Protein AF-A0A453DHP1-F1 (afdb_monomer)

Sequence (109 aa):
PRDPTSQHTTHEPPAMDANWGVGVGVDLNAPPPTGEDWRAQLLPEARSRVVNKIMECLKKHLPVSVPEGLNELQIIAVRFEDKIYTAATSQSDYLRKVSLKMLSMETNT

Mean predicted aligned error: 13.95 Å

pLDDT: mean 71.58, std 19.02, range [34.69, 94.0]

Foldseek 3Di:
DDDDDPPPPPPDPPPPPPPLPQPDPDDPPDDPPPDDQQVVSQDPVSLVVLLVLQLVLVCVLDVCPDPVVSVVSSVVSNVLLVVLVVVDPHPVSSVVSSVVVSVVSNPPD

Radius of gyration: 18.2 Å; Cα contacts (8 Å, |Δi|>4): 44; chains: 1; bounding box: 45×25×63 Å

Organism: Aegilops tauschii subsp. strangulata (NCBI:txid200361)

Solvent-accessible surface area (backbone atoms only — not comparable to full-atom values): 6949 Å² total; per-residue (Å²): 139,88,88,81,80,90,73,77,81,72,81,67,68,85,71,75,66,84,76,64,69,78,89,61,94,68,64,92,83,59,79,76,77,84,78,65,59,48,68,81,71,52,49,70,68,44,54,51,52,51,28,50,52,44,31,52,54,52,56,74,75,40,92,69,87,48,76,70,52,56,53,52,42,45,55,51,20,46,55,52,46,50,54,41,61,69,70,34,91,38,59,69,50,30,53,51,53,50,52,53,51,49,52,57,62,70,70,71,124

Structure (mmCIF, N/CA/C/O backbone):
data_AF-A0A453DHP1-F1
#
_entry.id   AF-A0A453DHP1-F1
#
loop_
_atom_site.group_PDB
_atom_site.id
_atom_site.type_symbol
_atom_site.label_atom_id
_atom_site.label_alt_id
_atom_site.label_comp_id
_atom_site.label_asym_id
_atom_site.label_entity_id
_atom_site.label_seq_id
_atom_site.pdbx_PDB_ins_code
_atom_site.Cartn_x
_atom_site.Cartn_y
_atom_site.Cartn_z
_atom_site.occupancy
_atom_site.B_iso_or_equiv
_atom_site.auth_seq_id
_atom_site.auth_comp_id
_atom_site.auth_asym_id
_atom_site.auth_atom_id
_atom_site.pdbx_PDB_model_num
ATOM 1 N N . PRO A 1 1 ? 27.320 -12.050 45.883 1.00 41.84 1 PRO A N 1
ATOM 2 C CA . PRO A 1 1 ? 25.861 -11.937 45.631 1.00 41.84 1 PRO A CA 1
ATOM 3 C C . PRO A 1 1 ? 25.612 -11.160 44.326 1.00 41.84 1 PRO A C 1
ATOM 5 O O . PRO A 1 1 ? 26.011 -10.007 44.241 1.00 41.84 1 PRO A O 1
ATOM 8 N N . ARG A 1 2 ? 25.084 -11.843 43.301 1.00 34.84 2 ARG A N 1
ATOM 9 C CA . ARG A 1 2 ? 24.518 -11.293 42.043 1.00 34.84 2 ARG A CA 1
ATOM 10 C C . ARG A 1 2 ? 23.106 -10.747 42.345 1.00 34.84 2 ARG A C 1
ATOM 12 O O . ARG A 1 2 ? 22.526 -11.247 43.305 1.00 34.84 2 ARG A O 1
ATOM 19 N N . ASP A 1 3 ? 22.458 -9.798 41.666 1.00 45.75 3 ASP A N 1
ATOM 20 C CA . ASP A 1 3 ? 22.494 -9.143 40.329 1.00 45.75 3 ASP A CA 1
ATOM 21 C C . ASP A 1 3 ? 21.552 -7.885 40.451 1.00 45.75 3 ASP A C 1
ATOM 23 O O . ASP A 1 3 ? 21.075 -7.651 41.567 1.00 45.75 3 ASP A O 1
ATOM 27 N N . PRO A 1 4 ? 21.091 -7.143 39.412 1.00 52.53 4 PRO A N 1
ATOM 28 C CA . PRO A 1 4 ? 21.617 -6.872 38.067 1.00 52.53 4 PRO A CA 1
ATOM 29 C C . PRO A 1 4 ? 21.551 -5.379 37.632 1.00 52.53 4 PRO A C 1
ATOM 31 O O . PRO A 1 4 ? 20.699 -4.599 38.043 1.00 52.53 4 PRO A O 1
ATOM 34 N N . THR A 1 5 ? 22.437 -5.024 36.703 1.00 40.00 5 THR A N 1
ATOM 35 C CA . THR A 1 5 ? 22.191 -4.229 35.481 1.00 40.00 5 THR A CA 1
ATOM 36 C C . THR A 1 5 ? 21.129 -3.110 35.508 1.00 40.00 5 THR A C 1
ATOM 38 O O . THR A 1 5 ? 19.952 -3.344 35.234 1.00 40.00 5 THR A O 1
ATOM 41 N N . SER A 1 6 ? 21.578 -1.853 35.639 1.00 42.81 6 SER A N 1
ATOM 42 C CA . SER A 1 6 ? 20.856 -0.690 35.094 1.00 42.81 6 SER A CA 1
ATOM 43 C C . SER A 1 6 ? 20.808 -0.803 33.573 1.00 42.81 6 SER A C 1
ATOM 45 O O . SER A 1 6 ? 21.732 -0.382 32.874 1.00 42.81 6 SER A O 1
ATOM 47 N N . GLN A 1 7 ? 19.739 -1.397 33.050 1.00 39.97 7 GLN A N 1
ATOM 48 C CA . GLN A 1 7 ? 19.432 -1.302 31.633 1.00 39.97 7 GLN A CA 1
ATOM 49 C C . GLN A 1 7 ? 18.861 0.087 31.367 1.00 39.97 7 GLN A C 1
ATOM 51 O O . GLN A 1 7 ? 17.739 0.417 31.742 1.00 39.97 7 GLN A O 1
ATOM 56 N N . HIS A 1 8 ? 19.686 0.920 30.744 1.00 41.44 8 HIS A N 1
ATOM 57 C CA . HIS A 1 8 ? 19.253 2.129 30.075 1.00 41.44 8 HIS A CA 1
ATOM 58 C C . HIS A 1 8 ? 18.296 1.697 28.958 1.00 41.44 8 HIS A C 1
ATOM 60 O O . HIS A 1 8 ? 18.735 1.174 27.933 1.00 41.44 8 HIS A O 1
ATOM 66 N N . THR A 1 9 ? 16.990 1.852 29.187 1.00 44.69 9 THR A N 1
ATOM 67 C CA . THR A 1 9 ? 15.954 1.690 28.165 1.00 44.69 9 THR A CA 1
ATOM 68 C C . THR A 1 9 ? 16.200 2.728 27.076 1.00 44.69 9 THR A C 1
ATOM 70 O O . THR A 1 9 ? 15.681 3.841 27.108 1.00 44.69 9 THR A O 1
ATOM 73 N N . THR A 1 10 ? 17.035 2.363 26.110 1.00 38.34 10 THR A N 1
ATOM 74 C CA . THR A 1 10 ? 17.081 3.022 24.814 1.00 38.34 10 THR A CA 1
ATOM 75 C C . THR A 1 10 ? 15.792 2.616 24.123 1.00 38.34 10 THR A C 1
ATOM 77 O O . THR A 1 10 ? 15.645 1.479 23.682 1.00 38.34 10 THR A O 1
ATOM 80 N N . HIS A 1 11 ? 14.823 3.530 24.099 1.00 41.06 11 HIS A N 1
ATOM 81 C CA . HIS A 1 11 ? 13.728 3.480 23.140 1.00 41.06 11 HIS A CA 1
ATOM 82 C C . HIS A 1 11 ? 14.361 3.654 21.755 1.00 41.06 11 HIS A C 1
ATOM 84 O O . HIS A 1 11 ? 14.485 4.760 21.234 1.00 41.06 11 HIS A O 1
ATOM 90 N N . GLU A 1 12 ? 14.857 2.550 21.205 1.00 34.69 12 GLU A N 1
ATOM 91 C CA . GLU A 1 12 ? 15.245 2.478 19.811 1.00 34.69 12 GLU A CA 1
ATOM 92 C C . GLU A 1 12 ? 13.942 2.657 19.011 1.00 34.69 12 GLU A C 1
ATOM 94 O O . GLU A 1 12 ? 12.987 1.899 19.229 1.00 34.69 12 GLU A O 1
ATOM 99 N N . PRO A 1 13 ? 13.818 3.684 18.146 1.00 50.53 13 PRO A N 1
ATOM 100 C CA . PRO A 1 13 ? 12.739 3.684 17.160 1.00 50.53 13 PRO A CA 1
ATOM 101 C C . PRO A 1 13 ? 12.849 2.360 16.401 1.00 50.53 13 PRO A C 1
ATOM 103 O O . PRO A 1 13 ? 13.981 1.918 16.222 1.00 50.53 13 PRO A O 1
ATOM 106 N N . PRO A 1 14 ? 11.747 1.705 15.984 1.00 48.78 14 PRO A N 1
ATOM 107 C CA . PRO A 1 14 ? 11.830 0.405 15.334 1.00 48.78 14 PRO A CA 1
ATOM 108 C C . PRO A 1 14 ? 12.782 0.534 14.152 1.00 48.78 14 PRO A C 1
ATOM 110 O O . PRO A 1 14 ? 12.430 1.099 13.113 1.00 48.78 14 PRO A O 1
ATOM 113 N N . ALA A 1 15 ? 14.017 0.070 14.353 1.00 47.38 15 ALA A N 1
ATOM 114 C CA . ALA A 1 15 ? 15.025 0.047 13.335 1.00 47.38 15 ALA A CA 1
ATOM 115 C C . ALA A 1 15 ? 14.401 -0.836 12.272 1.00 47.38 15 ALA A C 1
ATOM 117 O O . ALA A 1 15 ? 14.093 -2.008 12.496 1.00 47.38 15 ALA A O 1
ATOM 118 N N . MET A 1 16 ? 14.067 -0.217 11.147 1.00 52.50 16 MET A N 1
ATOM 119 C CA . MET A 1 16 ? 13.694 -0.922 9.944 1.00 52.50 16 MET A CA 1
ATOM 120 C C . MET A 1 16 ? 14.857 -1.861 9.659 1.00 52.50 16 MET A C 1
ATOM 122 O O . MET A 1 16 ? 15.881 -1.436 9.140 1.00 52.50 16 MET A O 1
ATOM 126 N N . ASP A 1 17 ? 14.738 -3.106 10.113 1.00 47.47 17 ASP A N 1
ATOM 127 C CA . ASP A 1 17 ? 15.786 -4.089 9.935 1.00 47.47 17 ASP A CA 1
ATOM 128 C C . ASP A 1 17 ? 16.009 -4.189 8.425 1.00 47.47 17 ASP A C 1
ATOM 130 O O . ASP A 1 17 ? 15.146 -4.658 7.673 1.00 47.47 17 ASP A O 1
ATOM 134 N N . ALA A 1 18 ? 17.115 -3.594 7.971 1.00 50.84 18 ALA A N 1
ATOM 135 C CA . ALA A 1 18 ? 17.486 -3.492 6.568 1.00 50.84 18 ALA A CA 1
ATOM 136 C C . ALA A 1 18 ? 17.767 -4.884 5.988 1.00 50.84 18 ALA A C 1
ATOM 138 O O . ALA A 1 18 ? 17.911 -5.039 4.776 1.00 50.84 18 ALA A O 1
ATOM 139 N N . ASN A 1 19 ? 17.750 -5.914 6.837 1.00 49.50 19 ASN A N 1
ATOM 140 C CA . ASN A 1 19 ? 17.715 -7.304 6.459 1.00 49.50 19 ASN A CA 1
ATOM 141 C C . ASN A 1 19 ? 16.302 -7.717 6.007 1.00 49.50 19 ASN A C 1
ATOM 143 O O . ASN A 1 19 ? 15.620 -8.572 6.587 1.00 49.50 19 ASN A O 1
ATOM 147 N N . TRP A 1 20 ? 15.849 -7.136 4.896 1.00 49.38 20 TRP A N 1
ATOM 148 C CA . TRP A 1 20 ? 14.639 -7.561 4.185 1.00 49.38 20 TRP A CA 1
ATOM 149 C C . TRP A 1 20 ? 14.770 -8.956 3.542 1.00 49.38 20 TRP A C 1
ATOM 151 O O . TRP A 1 20 ? 13.894 -9.359 2.785 1.00 49.38 20 TRP A O 1
ATOM 161 N N . GLY A 1 21 ? 15.782 -9.753 3.917 1.00 44.81 21 GLY A N 1
ATOM 162 C CA . GLY A 1 21 ? 15.929 -11.131 3.454 1.00 44.81 21 GLY A CA 1
ATOM 163 C C . GLY A 1 21 ? 16.163 -11.179 1.952 1.00 44.81 21 GLY A C 1
ATOM 164 O O . GLY A 1 21 ? 15.561 -11.989 1.256 1.00 44.81 21 GLY A O 1
ATOM 165 N N . VAL A 1 22 ? 17.016 -10.285 1.447 1.00 45.75 22 VAL A N 1
ATOM 166 C CA . VAL A 1 22 ? 17.561 -10.407 0.097 1.00 45.75 22 VAL A CA 1
ATOM 167 C C . VAL A 1 22 ? 18.581 -11.540 0.153 1.00 45.75 22 VAL A C 1
ATOM 169 O O . VAL A 1 22 ? 19.779 -11.335 0.315 1.00 45.75 22 VAL A O 1
ATOM 172 N N . GLY A 1 23 ? 18.074 -12.768 0.098 1.00 46.47 23 GLY A N 1
ATOM 173 C CA . GLY A 1 23 ? 18.862 -13.961 -0.163 1.00 46.47 23 GLY A CA 1
ATOM 174 C C . GLY 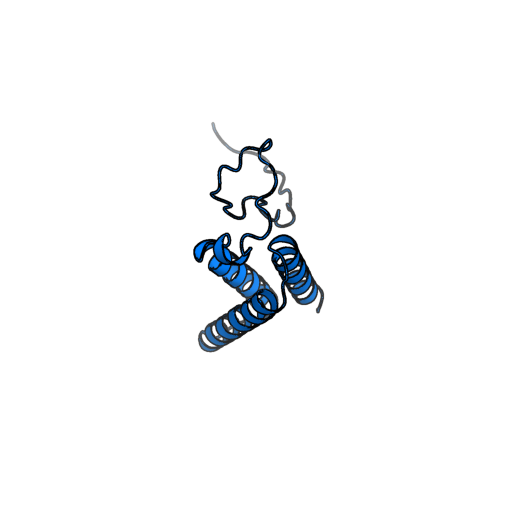A 1 23 ? 19.277 -13.987 -1.626 1.00 46.47 23 GLY A C 1
ATOM 175 O O . GLY A 1 23 ? 18.868 -14.879 -2.353 1.00 46.47 23 GLY A O 1
ATOM 176 N N . VAL A 1 24 ? 20.051 -13.000 -2.073 1.00 47.38 24 VAL A N 1
ATOM 177 C CA . VAL A 1 24 ? 20.813 -13.117 -3.312 1.00 47.38 24 VAL A CA 1
ATOM 178 C C . VAL A 1 24 ? 22.221 -12.623 -3.035 1.00 47.38 24 VAL A C 1
ATOM 180 O O . VAL A 1 24 ? 22.453 -11.445 -2.768 1.00 47.38 24 VAL A O 1
ATOM 183 N N . GLY A 1 25 ? 23.166 -13.562 -3.047 1.00 48.34 25 GLY A N 1
ATOM 184 C CA . GLY A 1 25 ? 24.585 -13.257 -3.147 1.00 48.34 25 GLY A CA 1
ATOM 185 C C . GLY A 1 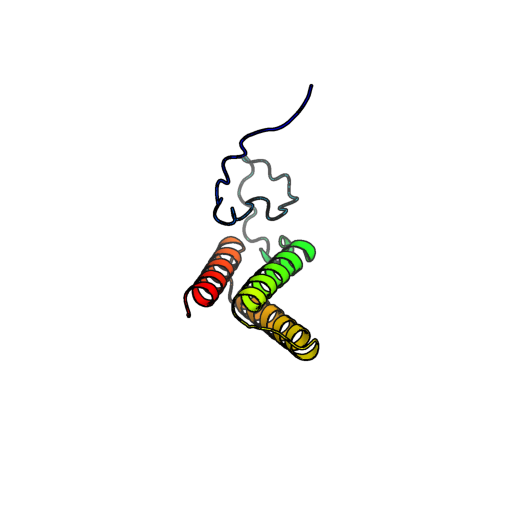25 ? 24.848 -12.603 -4.496 1.00 48.34 25 GLY A C 1
ATOM 186 O O . GLY A 1 25 ? 25.237 -13.279 -5.442 1.00 48.34 25 GLY A O 1
ATOM 187 N N . VAL A 1 26 ? 24.567 -11.305 -4.598 1.00 49.50 26 VAL A N 1
ATOM 188 C CA . VAL A 1 26 ? 24.925 -10.509 -5.766 1.00 49.50 26 VAL A CA 1
ATOM 189 C C . VAL A 1 26 ? 26.339 -10.008 -5.545 1.00 49.50 26 VAL A C 1
ATOM 191 O O . VAL A 1 26 ? 26.618 -9.225 -4.636 1.00 49.50 26 VAL A O 1
ATOM 194 N N . ASP A 1 27 ? 27.252 -10.545 -6.341 1.00 50.88 27 ASP A N 1
ATOM 195 C CA . ASP A 1 27 ? 28.611 -10.045 -6.442 1.00 50.88 27 ASP A CA 1
ATOM 196 C C . ASP A 1 27 ? 28.552 -8.555 -6.822 1.00 50.88 27 ASP A C 1
ATOM 198 O O . ASP A 1 27 ? 27.961 -8.183 -7.838 1.00 50.88 27 ASP A O 1
ATOM 202 N N . LEU A 1 28 ? 29.116 -7.691 -5.974 1.00 57.47 28 LEU A N 1
ATOM 203 C CA . LEU A 1 28 ? 29.061 -6.227 -6.102 1.00 57.47 28 LEU A CA 1
ATOM 204 C C . LEU A 1 28 ? 29.791 -5.694 -7.352 1.00 57.47 28 LEU A C 1
ATOM 206 O O . LEU A 1 28 ? 29.735 -4.494 -7.613 1.00 57.47 28 LEU A O 1
ATOM 210 N N . ASN A 1 29 ? 30.472 -6.563 -8.109 1.00 56.91 29 ASN A N 1
ATOM 211 C CA . ASN A 1 29 ? 31.232 -6.217 -9.309 1.00 56.91 29 ASN A CA 1
ATOM 212 C C . ASN A 1 29 ? 30.578 -6.693 -10.623 1.00 56.91 29 ASN A C 1
ATOM 214 O O . ASN A 1 29 ? 31.134 -6.468 -11.700 1.00 56.91 29 ASN A O 1
ATOM 218 N N . ALA A 1 30 ? 29.417 -7.356 -10.568 1.00 47.88 30 ALA A N 1
ATOM 219 C CA . ALA A 1 30 ? 28.700 -7.784 -11.766 1.00 47.88 30 ALA A CA 1
ATOM 220 C C . ALA A 1 30 ? 27.902 -6.614 -12.381 1.00 47.88 30 ALA A C 1
ATOM 222 O O . ALA A 1 30 ? 27.296 -5.832 -11.640 1.00 47.88 30 ALA A O 1
ATOM 223 N N . PRO A 1 31 ? 27.867 -6.467 -13.724 1.00 46.69 31 PRO A N 1
ATOM 224 C CA . PRO A 1 31 ? 27.005 -5.478 -14.361 1.00 46.69 31 PRO A CA 1
ATOM 225 C C . PRO A 1 31 ? 25.551 -5.718 -13.924 1.00 46.69 31 PRO A C 1
ATOM 227 O O . PRO A 1 31 ? 25.148 -6.876 -13.784 1.00 46.69 31 PRO A O 1
ATOM 230 N N . PRO A 1 32 ? 24.759 -4.655 -13.693 1.00 52.03 32 PRO A N 1
ATOM 231 C CA . PRO A 1 32 ? 23.390 -4.805 -13.220 1.00 52.03 32 PRO A CA 1
ATOM 232 C C . PRO A 1 32 ? 22.623 -5.694 -14.208 1.00 52.03 32 PRO A C 1
ATOM 234 O O . PRO A 1 32 ? 22.672 -5.401 -15.411 1.00 52.03 32 PRO A O 1
ATOM 237 N N . PRO A 1 33 ? 21.935 -6.762 -13.751 1.00 57.91 33 PRO A N 1
ATOM 238 C CA . PRO A 1 33 ? 21.095 -7.555 -14.631 1.00 57.91 33 PRO A CA 1
ATOM 239 C C . PRO A 1 33 ? 20.081 -6.602 -15.257 1.00 57.91 33 PRO A C 1
ATOM 241 O O . PRO A 1 33 ? 19.286 -5.928 -14.595 1.00 57.91 33 PRO A O 1
ATOM 244 N N . THR A 1 34 ? 20.231 -6.433 -16.560 1.00 59.22 34 THR A N 1
ATOM 245 C CA . THR A 1 34 ? 19.518 -5.451 -17.355 1.00 59.22 34 THR A CA 1
ATOM 246 C C . THR A 1 34 ? 18.102 -5.979 -17.526 1.00 59.22 34 THR A C 1
ATOM 248 O O . THR A 1 34 ? 17.859 -6.855 -18.343 1.00 59.22 34 THR A O 1
ATOM 251 N N . GLY A 1 35 ? 17.155 -5.466 -16.739 1.00 55.53 35 GLY A N 1
ATOM 252 C CA . GLY A 1 35 ? 15.732 -5.728 -16.963 1.00 55.53 35 GLY A CA 1
ATOM 253 C C . GLY A 1 35 ? 15.205 -7.078 -16.472 1.00 55.53 35 GLY A C 1
ATOM 254 O O . GLY A 1 35 ? 14.184 -7.534 -16.982 1.00 55.53 35 GLY A O 1
ATOM 255 N N . GLU A 1 36 ? 15.832 -7.708 -15.477 1.00 64.19 36 GLU A N 1
ATOM 256 C CA . GLU A 1 36 ? 15.177 -8.812 -14.768 1.00 64.19 36 GLU A CA 1
ATOM 257 C C . GLU A 1 36 ? 14.000 -8.268 -13.954 1.00 64.19 36 GLU A C 1
ATOM 259 O O . GLU A 1 36 ? 14.161 -7.338 -13.158 1.00 64.19 36 GLU A O 1
ATOM 264 N N . ASP A 1 37 ? 12.809 -8.832 -14.176 1.00 79.62 37 ASP A N 1
ATOM 265 C CA . ASP A 1 37 ? 11.586 -8.415 -13.497 1.00 79.62 37 ASP A CA 1
ATOM 266 C C . ASP A 1 37 ? 11.825 -8.427 -11.981 1.00 79.62 37 ASP A C 1
ATOM 268 O O . ASP A 1 37 ? 12.076 -9.470 -11.378 1.00 79.62 37 ASP A O 1
ATOM 272 N N . TRP A 1 38 ? 11.787 -7.253 -11.346 1.00 83.81 38 TRP A N 1
ATOM 273 C CA . TRP A 1 38 ? 12.044 -7.105 -9.908 1.00 83.81 38 TRP A 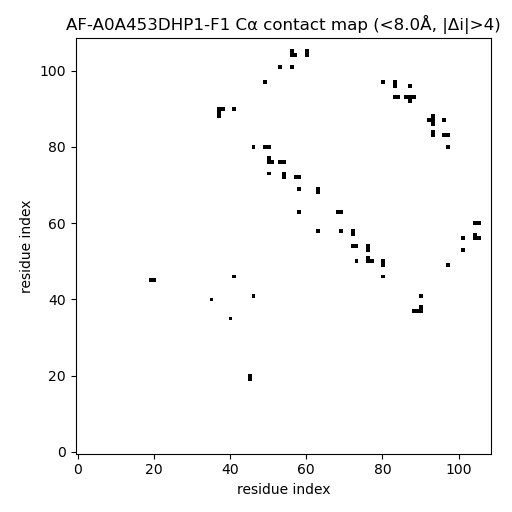CA 1
ATOM 274 C C . TRP A 1 38 ? 11.074 -7.953 -9.073 1.00 83.81 38 TRP A C 1
ATOM 276 O O . TRP A 1 38 ? 11.367 -8.320 -7.936 1.00 83.81 38 TRP A O 1
ATOM 286 N N . ARG A 1 39 ? 9.925 -8.297 -9.663 1.00 83.06 39 ARG A N 1
ATOM 287 C CA . ARG A 1 39 ? 8.939 -9.222 -9.113 1.00 83.06 39 ARG A CA 1
ATOM 288 C C . ARG A 1 39 ? 9.440 -10.657 -9.043 1.00 83.06 39 ARG A C 1
ATOM 290 O O . ARG A 1 39 ? 9.118 -11.335 -8.075 1.00 83.06 39 ARG A O 1
ATOM 297 N N . ALA A 1 40 ? 10.231 -11.100 -10.018 1.00 80.81 40 ALA A N 1
ATOM 298 C CA . ALA A 1 40 ? 10.860 -12.419 -10.015 1.00 80.81 40 ALA A CA 1
ATOM 299 C C . ALA A 1 40 ? 11.954 -12.530 -8.940 1.00 80.81 40 ALA A C 1
ATOM 301 O O . ALA A 1 40 ? 12.232 -13.621 -8.452 1.00 80.81 40 ALA A O 1
ATOM 302 N N . GLN A 1 41 ? 12.534 -11.397 -8.533 1.00 80.75 41 GLN A N 1
ATOM 303 C CA . GLN A 1 41 ? 13.537 -11.320 -7.466 1.00 80.75 41 GLN A CA 1
ATOM 304 C C . GLN A 1 41 ? 12.908 -11.198 -6.066 1.00 80.75 41 GLN A C 1
ATOM 306 O O . GLN A 1 41 ? 13.566 -11.456 -5.057 1.00 80.75 41 GLN A O 1
ATOM 311 N N . LEU A 1 42 ? 11.631 -10.808 -5.975 1.00 80.94 42 LEU A N 1
ATOM 312 C CA . LEU A 1 42 ? 10.942 -10.636 -4.701 1.00 80.94 42 LEU A CA 1
ATOM 313 C C . LEU A 1 42 ? 10.346 -11.966 -4.225 1.00 80.94 42 LEU A C 1
ATOM 315 O O . LEU A 1 42 ? 9.272 -12.377 -4.665 1.00 80.94 42 LEU A O 1
ATOM 319 N N . LEU A 1 43 ? 11.029 -12.615 -3.279 1.00 81.94 43 LEU A N 1
ATOM 320 C CA . LEU A 1 43 ? 10.564 -13.867 -2.680 1.00 81.94 43 LEU A CA 1
ATOM 321 C C . LEU A 1 43 ? 9.155 -13.714 -2.065 1.00 81.94 43 LEU A C 1
ATOM 323 O O . LEU A 1 43 ? 8.879 -12.693 -1.422 1.00 81.94 43 LEU A O 1
ATOM 327 N N . PRO A 1 44 ? 8.284 -14.738 -2.163 1.00 81.06 44 PRO A N 1
ATOM 328 C CA . PRO A 1 44 ? 6.973 -14.733 -1.508 1.00 81.06 44 PRO A CA 1
ATOM 329 C C . PRO A 1 44 ? 7.057 -14.437 -0.003 1.00 81.06 44 PRO A C 1
ATOM 331 O O . PRO A 1 44 ? 6.246 -13.683 0.530 1.00 81.06 44 PRO A O 1
ATOM 334 N N . GLU A 1 45 ? 8.095 -14.947 0.667 1.00 83.38 45 GLU A N 1
ATOM 335 C CA . GLU A 1 45 ? 8.396 -14.663 2.076 1.00 83.38 45 GLU A CA 1
ATOM 336 C C . GLU A 1 45 ? 8.571 -13.158 2.345 1.00 83.38 45 GLU A C 1
ATOM 338 O O . GLU A 1 45 ? 8.075 -12.628 3.341 1.00 83.38 45 GLU A O 1
ATOM 343 N N . ALA A 1 46 ? 9.264 -12.448 1.448 1.00 85.00 46 ALA A N 1
ATOM 344 C CA . ALA A 1 46 ? 9.520 -11.019 1.587 1.00 85.00 46 ALA A CA 1
ATOM 345 C C . ALA A 1 46 ? 8.226 -10.207 1.436 1.00 85.00 46 ALA A C 1
ATOM 347 O O . ALA A 1 46 ? 8.003 -9.268 2.204 1.00 85.00 46 ALA A O 1
ATOM 348 N N . ARG A 1 47 ? 7.335 -10.604 0.515 1.00 88.31 47 ARG A N 1
ATOM 349 C CA . ARG A 1 47 ? 5.993 -10.007 0.391 1.00 88.31 47 ARG A CA 1
ATOM 350 C C . ARG A 1 47 ? 5.162 -10.229 1.651 1.00 88.31 47 ARG A C 1
ATOM 352 O O . ARG A 1 47 ? 4.614 -9.271 2.192 1.00 88.31 47 ARG A O 1
ATOM 359 N N . SER A 1 48 ? 5.151 -11.449 2.185 1.00 88.56 48 SER A N 1
ATOM 360 C CA . SER A 1 48 ? 4.456 -11.761 3.440 1.00 88.56 48 SER A CA 1
ATOM 361 C C . SER A 1 48 ? 4.977 -10.928 4.614 1.00 88.56 48 SER A C 1
ATOM 363 O O . SER A 1 48 ? 4.188 -10.416 5.406 1.00 88.56 48 SER A O 1
ATOM 365 N N . ARG A 1 49 ? 6.295 -10.702 4.706 1.00 90.75 49 ARG A N 1
ATOM 366 C CA . ARG A 1 49 ? 6.884 -9.812 5.725 1.00 90.75 49 ARG A CA 1
ATOM 367 C C . ARG A 1 49 ? 6.411 -8.365 5.587 1.00 90.75 49 ARG A C 1
ATOM 369 O O . ARG A 1 49 ? 6.175 -7.717 6.604 1.00 90.75 49 ARG A O 1
ATOM 376 N N . VAL A 1 50 ? 6.256 -7.859 4.362 1.00 90.69 50 VAL A N 1
ATOM 377 C CA . VAL A 1 50 ? 5.688 -6.521 4.123 1.00 90.69 50 VAL A CA 1
ATOM 378 C C . VAL A 1 50 ? 4.233 -6.452 4.586 1.00 90.69 50 VAL A C 1
ATOM 380 O O . VAL A 1 50 ? 3.882 -5.540 5.333 1.00 90.69 50 VAL A O 1
ATOM 383 N N . VAL A 1 51 ? 3.401 -7.420 4.196 1.00 90.75 51 VAL A N 1
ATOM 384 C CA . VAL A 1 51 ? 1.991 -7.480 4.619 1.00 90.75 51 VAL A CA 1
ATOM 385 C C . VAL A 1 51 ? 1.884 -7.530 6.143 1.00 90.75 51 VAL A C 1
ATOM 387 O O . VAL A 1 51 ? 1.118 -6.761 6.722 1.00 90.75 51 VAL A O 1
ATOM 390 N N . ASN A 1 52 ? 2.689 -8.370 6.800 1.00 89.62 52 ASN A N 1
ATOM 391 C CA . ASN A 1 52 ? 2.714 -8.476 8.259 1.00 89.62 52 ASN A CA 1
ATOM 392 C C . ASN A 1 52 ? 3.064 -7.139 8.918 1.00 89.62 52 ASN A C 1
ATOM 394 O O . ASN A 1 52 ? 2.361 -6.713 9.828 1.00 89.62 52 ASN A O 1
ATOM 398 N N . LYS A 1 53 ? 4.068 -6.424 8.403 1.00 88.88 53 LYS A N 1
ATOM 399 C CA . LYS A 1 53 ? 4.438 -5.093 8.898 1.00 88.88 53 LYS A CA 1
ATOM 400 C C . LYS A 1 53 ? 3.314 -4.064 8.746 1.00 88.88 53 LYS A C 1
ATOM 402 O O . LYS A 1 53 ? 3.042 -3.313 9.679 1.00 88.88 53 LYS A O 1
ATOM 407 N N . ILE A 1 54 ? 2.628 -4.041 7.600 1.00 88.44 54 ILE A N 1
ATOM 408 C CA . ILE A 1 54 ? 1.460 -3.168 7.385 1.00 88.44 54 ILE A CA 1
ATOM 409 C C . ILE A 1 54 ? 0.343 -3.527 8.377 1.00 88.44 54 ILE A C 1
ATOM 411 O O . ILE A 1 54 ? -0.275 -2.640 8.967 1.00 88.44 54 ILE A O 1
ATOM 415 N N . MET A 1 55 ? 0.105 -4.823 8.596 1.00 88.12 55 MET A N 1
ATOM 416 C CA . MET A 1 55 ? -0.878 -5.324 9.556 1.00 88.12 55 MET A CA 1
ATOM 417 C C . MET A 1 55 ? -0.525 -4.927 10.998 1.00 88.12 55 MET A C 1
ATOM 419 O O . MET A 1 55 ? -1.408 -4.530 11.754 1.00 88.12 55 MET A O 1
ATOM 423 N N . GLU A 1 56 ? 0.747 -5.003 11.392 1.00 85.94 56 GLU A N 1
ATOM 424 C CA . GLU A 1 56 ? 1.224 -4.563 12.708 1.00 85.94 56 GLU A CA 1
ATOM 425 C C . GLU A 1 56 ? 1.016 -3.060 12.919 1.00 85.94 56 GLU A C 1
ATOM 427 O O . GLU A 1 56 ? 0.539 -2.666 13.982 1.00 85.94 56 GLU A O 1
ATOM 432 N N . CYS A 1 57 ? 1.294 -2.226 11.910 1.00 84.88 57 CYS A N 1
ATOM 433 C CA . CYS A 1 57 ? 0.966 -0.799 11.966 1.00 84.88 57 CYS A CA 1
ATOM 434 C C . CYS A 1 57 ? -0.540 -0.592 12.164 1.00 84.88 57 CYS A C 1
ATOM 436 O O . CYS A 1 57 ? -0.943 0.110 13.085 1.00 84.88 57 CYS A O 1
ATOM 438 N N . LEU A 1 58 ? -1.391 -1.263 11.383 1.00 84.25 58 LEU A N 1
ATOM 439 C CA . LEU A 1 58 ? -2.847 -1.168 11.543 1.00 84.25 58 LEU A CA 1
ATOM 440 C C . LEU A 1 58 ? -3.313 -1.536 12.961 1.00 84.25 58 LEU A C 1
ATOM 442 O O . LEU A 1 58 ? -4.121 -0.818 13.546 1.00 84.25 58 LEU A O 1
ATOM 446 N N . LYS A 1 59 ? -2.777 -2.619 13.538 1.00 82.19 59 LYS A N 1
ATOM 447 C CA . LYS A 1 59 ? -3.115 -3.067 14.901 1.00 82.19 59 LYS A CA 1
ATOM 448 C C . LYS A 1 59 ? -2.706 -2.075 15.990 1.00 82.19 59 LYS A C 1
ATOM 450 O O . LYS A 1 59 ? -3.341 -2.052 17.035 1.00 82.19 59 LYS A O 1
ATOM 455 N N . LYS A 1 60 ? -1.646 -1.287 15.782 1.00 78.69 60 LYS A N 1
ATOM 456 C CA . LYS A 1 60 ? -1.193 -0.281 16.759 1.0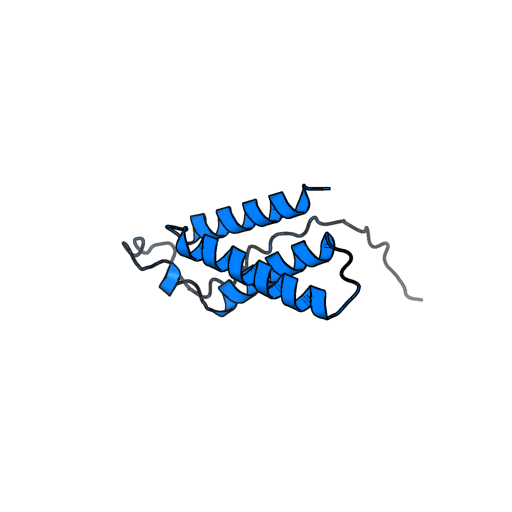0 78.69 60 LYS A CA 1
ATOM 457 C C . LYS A 1 60 ? -2.117 0.936 16.826 1.00 78.69 60 LYS A C 1
ATOM 459 O O . LYS A 1 60 ? -2.242 1.527 17.892 1.00 78.69 60 LYS A O 1
ATOM 464 N N . HIS A 1 61 ? -2.755 1.295 15.712 1.00 71.88 61 HIS A N 1
ATOM 465 C CA . HIS A 1 61 ? -3.614 2.483 15.623 1.00 71.88 61 HIS A CA 1
ATOM 466 C C . HIS A 1 61 ? -5.103 2.181 15.803 1.00 71.88 61 HIS A C 1
ATOM 468 O O . HIS A 1 61 ? -5.877 3.078 16.126 1.00 71.88 61 HIS A O 1
ATOM 474 N N . LEU A 1 62 ? -5.519 0.928 15.621 1.00 69.25 62 LEU A N 1
ATOM 475 C CA . LEU A 1 62 ? -6.898 0.504 15.827 1.00 69.25 62 LEU A CA 1
ATOM 476 C C . LEU A 1 62 ? -6.985 -0.300 17.129 1.00 69.25 62 LEU A C 1
ATOM 478 O O . LEU A 1 62 ? -6.336 -1.342 17.224 1.00 69.25 62 LEU A O 1
ATOM 482 N N . PRO A 1 63 ? -7.795 0.114 18.122 1.00 65.75 63 PRO A N 1
ATOM 483 C CA . PRO A 1 63 ? -8.131 -0.740 19.254 1.00 65.75 63 PRO A CA 1
ATOM 484 C C . PRO A 1 63 ? -9.000 -1.897 18.744 1.00 65.75 63 PRO A C 1
ATOM 486 O O . PRO A 1 63 ? -10.229 -1.852 18.765 1.00 65.75 63 PRO A O 1
ATOM 489 N N . VAL A 1 64 ? -8.357 -2.927 18.196 1.00 58.12 64 VAL A N 1
ATOM 490 C CA . VAL A 1 64 ? -9.041 -4.113 17.686 1.00 58.12 64 VAL A CA 1
ATOM 491 C C . VAL A 1 64 ? -9.375 -5.012 18.868 1.00 58.12 64 VAL A C 1
ATOM 493 O O . VAL A 1 64 ? -8.557 -5.810 19.314 1.00 58.12 64 VAL A O 1
ATOM 496 N N . SER A 1 65 ? -10.595 -4.874 19.377 1.00 57.50 65 SER A N 1
ATOM 497 C CA . SER A 1 65 ? -11.093 -5.655 20.517 1.00 57.50 65 SER A CA 1
ATOM 498 C C . SER A 1 65 ? -11.732 -6.993 20.118 1.00 57.50 65 SER A C 1
ATOM 500 O O . SER A 1 65 ? -12.127 -7.759 20.992 1.00 57.50 65 SER A O 1
ATOM 502 N N . VAL A 1 66 ? -11.880 -7.277 18.815 1.00 63.47 66 VAL A N 1
ATOM 503 C CA . VAL A 1 66 ? -12.667 -8.415 18.302 1.00 63.47 66 VAL A CA 1
ATOM 504 C C . VAL A 1 66 ? -11.896 -9.159 17.195 1.00 63.47 66 VAL A C 1
ATOM 506 O O .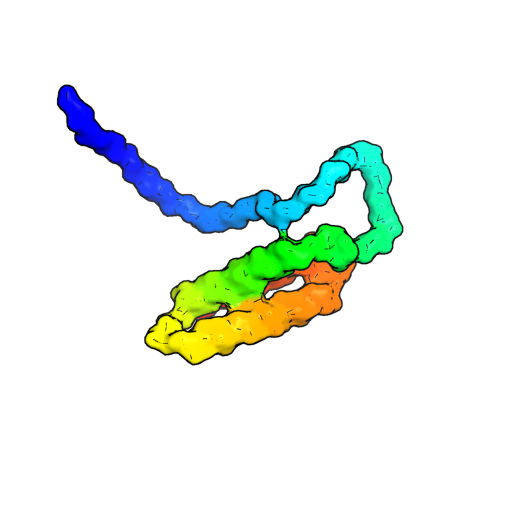 VAL A 1 66 ? -11.339 -8.495 16.316 1.00 63.47 66 VAL A O 1
ATOM 509 N N . PR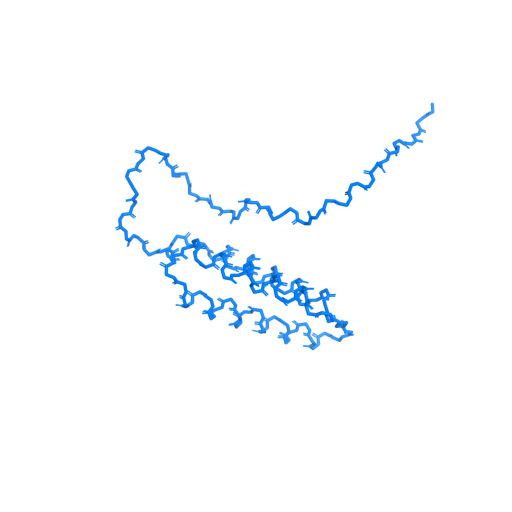O A 1 67 ? -11.883 -10.510 17.178 1.00 65.94 67 PRO A N 1
ATOM 510 C CA . PRO A 1 67 ? -11.200 -11.316 16.155 1.00 65.94 67 PRO A CA 1
ATOM 511 C C . PRO A 1 67 ? -11.606 -10.993 14.709 1.00 65.94 67 PRO A C 1
ATOM 513 O O . PRO A 1 67 ? -10.755 -11.023 13.823 1.00 65.94 67 PRO A O 1
ATOM 516 N N . GLU A 1 68 ? -12.869 -10.616 14.481 1.00 73.75 68 GLU A N 1
ATOM 517 C CA . GLU A 1 68 ? -13.390 -10.178 13.175 1.00 73.75 68 GLU A CA 1
ATOM 518 C C . GLU A 1 68 ? -12.578 -9.007 12.596 1.00 73.75 68 GLU A C 1
ATOM 520 O O . GLU A 1 68 ? -12.223 -8.995 11.419 1.00 73.75 68 GLU A O 1
ATOM 525 N N . GLY A 1 69 ? -12.200 -8.047 13.448 1.00 77.44 69 GLY A N 1
ATOM 526 C CA . GLY A 1 69 ? -11.430 -6.880 13.030 1.00 77.44 69 GLY A CA 1
ATOM 527 C C . GLY A 1 69 ? -10.027 -7.246 12.551 1.00 77.44 69 GLY A C 1
ATOM 528 O O . GLY A 1 69 ? -9.507 -6.606 11.645 1.00 77.44 69 GLY A O 1
ATOM 529 N N . LEU A 1 70 ? -9.419 -8.306 13.096 1.00 82.06 70 LEU A N 1
ATOM 530 C CA . LEU A 1 70 ? -8.087 -8.749 12.675 1.00 82.06 70 LEU A CA 1
ATOM 531 C C . LEU A 1 70 ? -8.085 -9.307 11.247 1.00 82.06 70 LEU A C 1
ATOM 533 O O . LEU A 1 70 ? -7.111 -9.088 10.526 1.00 82.06 70 LEU A O 1
ATOM 537 N N . ASN A 1 71 ? -9.159 -9.990 10.840 1.00 84.62 71 ASN A N 1
ATOM 538 C CA . ASN A 1 71 ? -9.308 -10.492 9.474 1.00 84.62 71 ASN A CA 1
ATOM 539 C C . ASN A 1 71 ? -9.472 -9.327 8.487 1.00 84.62 71 ASN A C 1
ATOM 541 O O . ASN A 1 71 ? -8.739 -9.237 7.504 1.00 84.62 71 ASN A O 1
ATOM 545 N N . GLU A 1 72 ? -10.322 -8.352 8.820 1.00 87.12 72 GLU A N 1
ATOM 546 C CA . GLU A 1 72 ? -10.467 -7.129 8.024 1.00 87.12 72 GLU A CA 1
ATOM 547 C C . GLU A 1 72 ? -9.131 -6.382 7.879 1.00 87.12 72 GLU A C 1
ATOM 549 O O . GLU A 1 72 ? -8.758 -5.984 6.774 1.00 87.12 72 GLU A O 1
ATOM 554 N N . LEU A 1 73 ? -8.337 -6.266 8.954 1.00 86.44 73 LEU A N 1
ATOM 555 C CA . LEU A 1 73 ? -6.996 -5.676 8.878 1.00 86.44 73 LEU A CA 1
ATOM 556 C C . LEU A 1 73 ? -6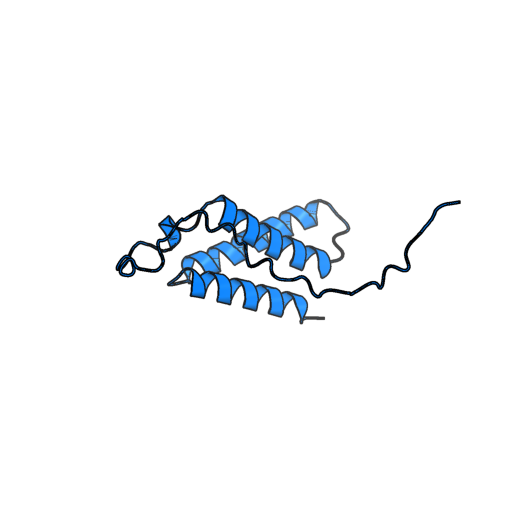.059 -6.449 7.950 1.00 86.44 73 LEU A C 1
ATOM 558 O O . LEU A 1 73 ? -5.269 -5.832 7.235 1.00 86.44 73 LEU A O 1
ATOM 562 N N . GLN A 1 74 ? -6.133 -7.779 7.951 1.00 88.25 74 GLN A N 1
ATOM 563 C CA . GLN A 1 74 ? -5.338 -8.611 7.055 1.00 88.25 74 GLN A CA 1
ATOM 564 C C . GLN A 1 74 ? -5.735 -8.386 5.595 1.00 88.25 74 GLN A C 1
ATOM 566 O O . GLN A 1 74 ? -4.864 -8.171 4.754 1.00 88.25 74 GLN A O 1
ATOM 571 N N . ILE A 1 75 ? -7.037 -8.370 5.296 1.00 90.44 75 ILE A N 1
ATOM 572 C CA . ILE A 1 75 ? -7.557 -8.085 3.954 1.00 90.44 75 ILE A CA 1
ATOM 573 C C . ILE A 1 75 ? -7.088 -6.701 3.500 1.00 90.44 75 ILE A C 1
ATOM 575 O O . ILE A 1 75 ? -6.602 -6.538 2.381 1.00 90.44 75 ILE A O 1
ATOM 579 N N . ILE A 1 76 ? -7.187 -5.701 4.374 1.00 88.50 76 ILE A N 1
ATOM 580 C CA . ILE A 1 76 ? -6.740 -4.338 4.096 1.00 88.50 76 ILE A CA 1
ATOM 581 C C . ILE A 1 76 ? -5.227 -4.301 3.832 1.00 88.50 76 ILE A C 1
ATOM 583 O O . ILE A 1 76 ? -4.803 -3.705 2.840 1.00 88.50 76 ILE A O 1
ATOM 587 N N . ALA A 1 77 ? -4.414 -4.961 4.661 1.00 90.31 77 ALA A N 1
ATOM 588 C CA . ALA A 1 77 ? -2.960 -5.014 4.506 1.00 90.31 77 ALA A CA 1
ATOM 589 C C . ALA A 1 77 ? -2.543 -5.667 3.180 1.00 90.31 77 ALA A C 1
ATOM 591 O O . ALA A 1 77 ? -1.732 -5.097 2.449 1.00 90.31 77 ALA A O 1
ATOM 592 N N . VAL A 1 78 ? -3.148 -6.808 2.832 1.00 92.31 78 VAL A N 1
ATOM 593 C CA . VAL A 1 78 ? -2.909 -7.503 1.557 1.00 92.31 78 VAL A CA 1
ATOM 594 C C . VAL A 1 78 ? -3.311 -6.619 0.380 1.00 92.31 78 VAL A C 1
ATOM 596 O O . VAL A 1 78 ? -2.533 -6.444 -0.550 1.00 92.31 78 VAL A O 1
ATOM 599 N N . ARG A 1 79 ? -4.495 -5.995 0.420 1.00 92.00 79 ARG A N 1
ATOM 600 C CA . ARG A 1 79 ? -4.956 -5.114 -0.666 1.00 92.00 79 ARG A CA 1
ATOM 601 C C . ARG A 1 79 ? -4.077 -3.879 -0.831 1.00 92.00 79 ARG A C 1
ATOM 603 O O . ARG A 1 79 ? -3.924 -3.386 -1.947 1.00 92.00 79 ARG A O 1
ATOM 610 N N . PHE A 1 80 ? -3.532 -3.338 0.256 1.00 90.25 80 PHE A N 1
ATOM 611 C CA . PHE A 1 80 ? -2.595 -2.222 0.170 1.00 90.25 80 PHE A CA 1
ATOM 612 C C . PHE A 1 80 ? -1.279 -2.639 -0.466 1.00 90.25 80 PHE A C 1
ATOM 614 O O . PHE A 1 80 ? -0.814 -1.954 -1.377 1.00 90.25 80 PHE A O 1
ATOM 621 N N . GLU A 1 81 ? -0.705 -3.746 -0.003 1.00 93.75 81 GLU A N 1
ATOM 622 C CA . GLU A 1 81 ? 0.528 -4.283 -0.563 1.00 93.75 81 GLU A CA 1
ATOM 623 C C . GLU A 1 81 ? 0.362 -4.602 -2.051 1.00 93.75 81 GLU A C 1
ATOM 625 O O . GLU A 1 81 ? 1.164 -4.129 -2.851 1.00 93.75 81 GLU A O 1
ATOM 630 N N . ASP A 1 82 ? -0.726 -5.266 -2.444 1.00 94.00 82 ASP A N 1
ATOM 631 C CA . ASP A 1 82 ? -0.970 -5.686 -3.826 1.00 94.00 82 ASP A CA 1
ATOM 632 C C . ASP A 1 82 ? -1.094 -4.494 -4.791 1.00 94.00 82 ASP A C 1
ATOM 634 O O . ASP A 1 82 ? -0.517 -4.474 -5.885 1.00 94.00 82 ASP A O 1
ATOM 638 N N . LYS A 1 83 ? -1.757 -3.420 -4.342 1.00 94.00 83 LYS A N 1
ATOM 639 C CA . LYS A 1 83 ? -1.831 -2.160 -5.094 1.00 94.00 83 LYS A CA 1
ATOM 640 C C . LYS A 1 83 ? -0.453 -1.536 -5.301 1.00 94.00 83 LYS A C 1
ATOM 642 O O . LYS A 1 83 ? -0.186 -0.999 -6.375 1.00 94.00 83 LYS A O 1
ATOM 647 N N . ILE A 1 84 ? 0.414 -1.576 -4.289 1.00 93.00 84 ILE A N 1
ATOM 648 C CA . ILE A 1 84 ? 1.773 -1.030 -4.382 1.00 93.00 84 ILE A CA 1
ATOM 649 C C . ILE A 1 84 ? 2.647 -1.935 -5.250 1.00 93.00 84 ILE A C 1
ATOM 651 O O . ILE A 1 84 ? 3.381 -1.432 -6.095 1.00 93.00 84 ILE A O 1
ATOM 655 N N . TYR A 1 85 ? 2.523 -3.252 -5.100 1.00 90.44 85 TYR A N 1
ATOM 656 C CA . TYR A 1 85 ? 3.220 -4.250 -5.900 1.00 90.44 85 TYR A CA 1
ATOM 657 C C . TYR A 1 85 ? 2.903 -4.108 -7.392 1.00 90.44 85 TYR A C 1
ATOM 659 O O . TYR A 1 85 ? 3.797 -4.169 -8.236 1.00 90.44 85 TYR A O 1
ATOM 667 N N . THR A 1 86 ? 1.640 -3.851 -7.728 1.00 92.19 86 THR A N 1
ATOM 668 C CA . THR A 1 86 ? 1.205 -3.617 -9.110 1.00 92.19 86 THR A CA 1
ATOM 669 C C . THR A 1 86 ? 1.699 -2.272 -9.646 1.00 92.19 86 THR A C 1
ATOM 671 O O . THR A 1 86 ? 2.148 -2.196 -10.789 1.00 92.19 86 THR A O 1
ATOM 674 N N . ALA A 1 87 ? 1.653 -1.217 -8.825 1.00 92.00 87 ALA A N 1
ATOM 675 C CA . ALA A 1 87 ? 2.041 0.134 -9.229 1.00 92.00 87 ALA A CA 1
ATOM 676 C C . ALA A 1 87 ? 3.560 0.369 -9.277 1.00 92.00 87 ALA A C 1
ATOM 678 O O . ALA A 1 87 ? 4.001 1.331 -9.905 1.00 92.00 87 ALA A O 1
ATOM 679 N N . ALA A 1 88 ? 4.351 -0.446 -8.579 1.00 91.50 88 ALA A N 1
ATOM 680 C CA . ALA A 1 88 ? 5.789 -0.265 -8.499 1.00 91.50 88 ALA A CA 1
ATOM 681 C C . ALA A 1 88 ? 6.503 -0.712 -9.778 1.00 91.50 88 ALA A C 1
ATOM 683 O O . ALA A 1 88 ? 6.197 -1.749 -10.368 1.00 91.50 88 ALA A O 1
ATOM 684 N N . THR A 1 89 ? 7.496 0.073 -10.187 1.00 89.06 89 THR A N 1
ATOM 685 C CA . THR A 1 89 ? 8.319 -0.201 -11.378 1.00 89.06 89 THR A CA 1
ATOM 686 C C . THR A 1 89 ? 9.676 -0.814 -11.036 1.00 89.06 89 THR A C 1
ATOM 688 O O . THR A 1 89 ? 10.409 -1.234 -11.926 1.00 89.06 89 THR A O 1
ATOM 691 N N . SER A 1 90 ? 10.022 -0.867 -9.749 1.00 87.12 90 SER A N 1
ATOM 692 C CA . SER A 1 90 ? 11.256 -1.454 -9.228 1.00 87.12 90 SER A CA 1
ATOM 693 C C . SER A 1 90 ? 11.072 -1.878 -7.771 1.00 87.12 90 SER A C 1
ATOM 695 O O . SER A 1 90 ? 10.208 -1.347 -7.068 1.00 87.12 90 SER A O 1
ATOM 697 N N . GLN A 1 91 ? 11.932 -2.772 -7.279 1.00 85.69 91 GLN A N 1
ATOM 698 C CA . GLN A 1 91 ? 11.930 -3.182 -5.870 1.00 85.69 91 GLN A CA 1
ATOM 699 C C . GLN A 1 91 ? 12.126 -1.987 -4.924 1.00 85.69 91 GLN A C 1
ATOM 701 O O . GLN A 1 91 ? 11.458 -1.883 -3.897 1.00 85.69 91 GLN A O 1
ATOM 706 N N . SER A 1 92 ? 13.004 -1.046 -5.278 1.00 86.69 92 SER A N 1
ATOM 707 C CA . SER A 1 92 ? 13.245 0.161 -4.481 1.00 86.69 92 SER A CA 1
ATOM 708 C C . SER A 1 92 ? 12.015 1.069 -4.431 1.00 86.69 92 SER A C 1
ATOM 710 O O . SER A 1 92 ? 11.723 1.658 -3.392 1.00 86.69 92 SER A O 1
ATOM 712 N N . ASP A 1 93 ? 11.287 1.192 -5.545 1.00 89.69 93 ASP A N 1
ATOM 713 C CA . ASP A 1 93 ? 10.037 1.951 -5.613 1.00 89.69 93 ASP A CA 1
ATOM 714 C C . ASP A 1 93 ? 8.918 1.290 -4.798 1.00 89.69 93 ASP A C 1
ATOM 716 O O . ASP A 1 93 ? 8.242 1.968 -4.023 1.00 89.69 93 ASP A O 1
ATOM 720 N N . TYR A 1 94 ? 8.804 -0.036 -4.884 1.00 92.19 94 TYR A N 1
ATOM 721 C CA . TYR A 1 94 ? 7.903 -0.836 -4.060 1.00 92.19 94 TYR A CA 1
ATOM 722 C C . TYR A 1 94 ? 8.151 -0.595 -2.563 1.00 92.19 94 TYR A C 1
ATOM 724 O O . TYR A 1 94 ? 7.249 -0.150 -1.851 1.00 92.19 94 TYR A O 1
ATOM 732 N N . LEU A 1 95 ? 9.390 -0.785 -2.097 1.00 89.44 95 LEU A N 1
ATOM 733 C CA . LEU A 1 95 ? 9.754 -0.588 -0.691 1.00 89.44 95 LEU A CA 1
ATOM 734 C C . LEU A 1 95 ? 9.526 0.858 -0.235 1.00 89.44 95 LEU A C 1
ATOM 736 O O . LEU A 1 95 ? 8.976 1.084 0.840 1.00 89.44 95 LEU A O 1
ATOM 740 N N . ARG A 1 96 ? 9.882 1.849 -1.061 1.00 91.19 96 ARG A N 1
ATOM 741 C CA . ARG A 1 96 ? 9.652 3.266 -0.744 1.00 91.19 96 ARG A CA 1
ATOM 742 C C . ARG A 1 96 ? 8.165 3.575 -0.568 1.00 91.19 96 ARG A C 1
ATOM 744 O O . ARG A 1 96 ? 7.796 4.245 0.395 1.00 91.19 96 ARG A O 1
ATOM 751 N N . LYS A 1 97 ? 7.311 3.097 -1.478 1.00 93.19 97 LYS A N 1
ATOM 752 C CA . LYS A 1 97 ? 5.854 3.300 -1.416 1.00 93.19 97 LYS A CA 1
ATOM 753 C C . LYS A 1 97 ? 5.235 2.606 -0.203 1.00 93.19 97 LYS A C 1
ATOM 755 O O . LYS A 1 97 ? 4.368 3.197 0.436 1.00 93.19 97 LYS A O 1
ATOM 760 N N . VAL A 1 98 ? 5.697 1.399 0.134 1.00 90.56 98 VAL A N 1
ATOM 761 C CA . VAL A 1 98 ? 5.298 0.680 1.356 1.00 90.56 98 VAL A CA 1
ATOM 762 C C . VAL A 1 98 ? 5.647 1.503 2.593 1.00 90.56 98 VAL A C 1
ATOM 764 O O . VAL A 1 98 ? 4.755 1.811 3.380 1.00 90.56 98 VAL A O 1
ATOM 767 N N . SER A 1 99 ? 6.904 1.931 2.731 1.00 88.12 99 SER A N 1
ATOM 768 C CA . SER A 1 99 ? 7.351 2.726 3.879 1.00 88.12 99 SER A CA 1
ATOM 769 C C . SER A 1 99 ? 6.578 4.037 4.010 1.00 88.12 99 SER A C 1
ATOM 771 O O . SER A 1 99 ? 6.147 4.391 5.103 1.00 88.12 99 SER A O 1
ATOM 773 N N . LEU A 1 100 ? 6.331 4.738 2.898 1.00 88.69 100 LEU A N 1
ATOM 774 C CA . LEU A 1 100 ? 5.539 5.969 2.903 1.00 88.69 100 LEU A CA 1
ATOM 775 C C . LEU A 1 100 ? 4.090 5.716 3.337 1.00 88.69 100 LEU A C 1
ATOM 777 O O . LEU A 1 100 ? 3.500 6.528 4.056 1.00 88.69 100 LEU A O 1
ATOM 781 N N . LYS A 1 101 ? 3.508 4.592 2.905 1.00 85.81 101 LYS A N 1
ATOM 782 C CA . LYS A 1 101 ? 2.148 4.219 3.281 1.00 85.81 101 LYS A CA 1
ATOM 783 C C . LYS A 1 101 ? 2.058 3.883 4.766 1.00 85.81 101 LYS A C 1
ATOM 785 O O . LYS A 1 101 ? 1.136 4.368 5.412 1.00 85.81 101 LYS A O 1
ATOM 790 N N . MET A 1 102 ? 3.025 3.136 5.295 1.00 85.88 102 MET A N 1
ATOM 791 C CA . MET A 1 102 ? 3.129 2.830 6.723 1.00 85.88 102 MET A CA 1
ATOM 792 C C . MET A 1 102 ? 3.291 4.104 7.557 1.00 85.88 102 MET A C 1
ATOM 794 O O . MET A 1 102 ? 2.490 4.320 8.457 1.00 85.88 102 MET A O 1
ATOM 798 N N . LEU A 1 103 ? 4.202 5.008 7.176 1.00 83.56 103 LEU A N 1
ATOM 799 C CA . LEU A 1 103 ? 4.386 6.286 7.871 1.00 83.56 103 LEU A CA 1
ATOM 800 C C . LEU A 1 103 ? 3.090 7.107 7.901 1.00 83.56 103 LEU A C 1
ATOM 802 O O . LEU A 1 103 ? 2.697 7.617 8.943 1.00 83.56 103 LEU A O 1
ATOM 806 N N . SER A 1 104 ? 2.382 7.182 6.770 1.00 82.88 104 SER A N 1
ATOM 807 C CA . SER A 1 104 ? 1.100 7.898 6.686 1.00 82.88 104 SER A CA 1
ATOM 808 C C 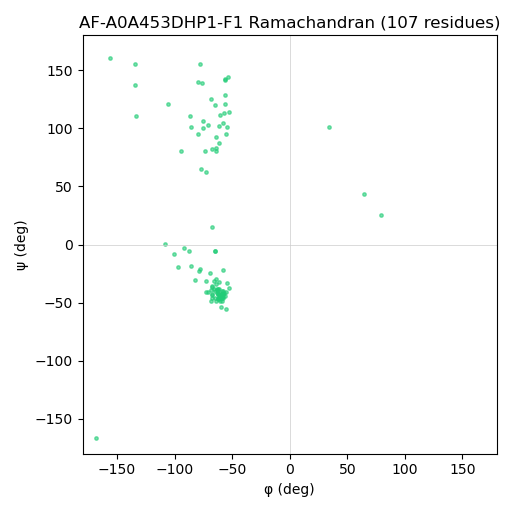. SER A 1 104 ? 0.031 7.303 7.611 1.00 82.88 104 SER A C 1
ATOM 810 O O . SER A 1 104 ? -0.843 8.025 8.086 1.00 82.88 104 SER A O 1
ATOM 812 N N . MET A 1 105 ? 0.077 5.987 7.835 1.00 77.81 105 MET A N 1
ATOM 813 C CA . MET A 1 105 ? -0.824 5.267 8.737 1.00 77.81 105 MET A CA 1
ATOM 814 C C . MET A 1 105 ? -0.416 5.429 10.206 1.00 77.81 105 MET A C 1
ATOM 816 O O . MET A 1 105 ? -1.279 5.314 11.068 1.00 77.81 105 MET A O 1
ATOM 820 N N . GLU A 1 106 ? 0.853 5.746 10.479 1.00 70.81 106 GLU A N 1
ATOM 821 C CA . GLU A 1 106 ? 1.360 6.049 11.821 1.00 70.81 106 GLU A CA 1
ATOM 822 C C . GLU A 1 106 ? 1.102 7.502 12.256 1.00 70.81 106 GLU A C 1
ATOM 824 O O . GLU A 1 106 ? 0.898 7.772 13.437 1.00 70.81 106 GLU A O 1
ATOM 829 N N . THR A 1 107 ? 1.070 8.449 11.311 1.00 64.88 107 THR A N 1
ATOM 830 C CA . THR A 1 107 ? 0.948 9.893 11.594 1.00 64.88 107 THR A CA 1
ATOM 831 C C . THR A 1 107 ? -0.484 10.438 11.609 1.00 64.88 107 THR A C 1
ATOM 833 O O . THR A 1 107 ? -0.672 11.627 11.849 1.00 64.88 107 THR A O 1
ATOM 836 N N . ASN A 1 108 ? -1.501 9.625 11.312 1.00 53.25 108 ASN A N 1
ATOM 837 C CA . ASN A 1 108 ? -2.904 10.053 11.361 1.00 53.25 108 ASN A CA 1
ATOM 838 C C . ASN A 1 108 ? -3.497 9.687 12.734 1.00 53.25 108 ASN A C 1
ATOM 840 O O . ASN A 1 108 ? -4.112 8.635 12.889 1.00 53.25 108 ASN A O 1
ATOM 844 N N . THR A 1 109 ? -3.213 10.521 13.739 1.00 43.28 109 THR A N 1
ATOM 845 C CA . THR A 1 109 ? -3.855 10.511 15.069 1.00 43.28 109 THR A CA 1
ATOM 846 C C . THR A 1 109 ? -4.766 11.723 15.192 1.00 43.28 109 THR A C 1
ATOM 848 O O . THR A 1 109 ? -4.370 12.788 14.663 1.00 43.28 109 THR A O 1
#

InterPro domains:
  IPR036529 Coactivator CBP, KIX domain superfamily [G3DSA:1.10.246.20] (37-109)
  IPR036529 Coactivator CBP, KIX domain superfamily [SSF47040] (35-106)
  IPR036546 Mediator complex subunit 15, KIX domain [PF16987] (36-108)
  IPR044661 Mediator of RNA polymerase II transcription subunit 15a/b/c-like [PTHR33137] (36-106)

Nearest PDB structures (foldseek):
  6dmx-assembly2_G  TM=8.596E-01  e=2.532E-02  Mus musculus
  4i9o-assembly1_A  TM=8.002E-01  e=2.678E-02  Mus musculus
  2lqi-assembly1_A  TM=7.667E-01  e=3.354E-02  Mus musculus
  3vs9-assembly2_B  TM=8.206E-01  e=8.747E+00  Azotobacter vinelandii DJ

Secondary structure (DSSP, 8-state):
-----------------S---------TTSPP-TT--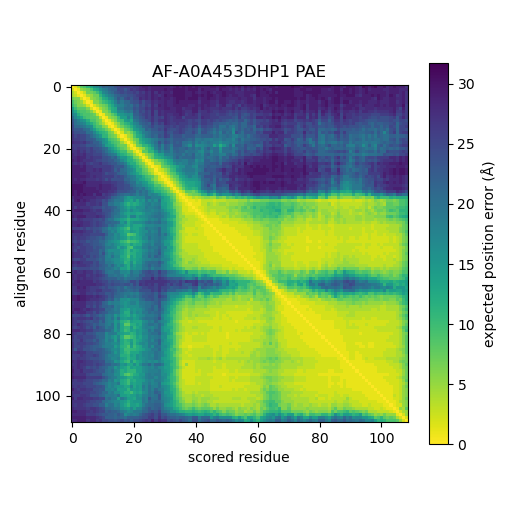HHHHS-HHHHHHHHHHHHHHHHHHS---SHHHHHHHHHHHHHHHHHHHHH-SSHHHHHHHHHHHHHHHHS--